Protein AF-A0A9W4X6L9-F1 (afdb_monomer)

Sequence (57 aa):
MALIAPVVASFKWTIEAARELIRLRRENHDYFEGFTTSPSQCRRKWYSLKYVYKILK

Structure (mmCIF, N/CA/C/O backbone):
data_AF-A0A9W4X6L9-F1
#
_entry.id   AF-A0A9W4X6L9-F1
#
loop_
_atom_site.group_PDB
_atom_site.id
_atom_site.type_symbol
_atom_site.label_atom_id
_atom_site.label_alt_id
_atom_site.label_comp_id
_atom_site.label_asym_id
_atom_site.label_entity_id
_atom_site.label_seq_id
_atom_site.pdbx_PDB_ins_code
_atom_site.Cartn_x
_atom_site.Cartn_y
_atom_site.Cartn_z
_atom_site.occupancy
_atom_site.B_iso_or_equiv
_atom_site.auth_seq_id
_atom_site.auth_comp_id
_atom_site.auth_asym_id
_atom_site.auth_atom_id
_atom_site.pdbx_PDB_model_num
ATOM 1 N N . MET A 1 1 ? -17.957 -5.734 -36.407 1.00 43.94 1 MET A N 1
ATOM 2 C CA . MET A 1 1 ? -16.873 -6.310 -35.584 1.00 43.94 1 MET A CA 1
ATOM 3 C C . MET A 1 1 ? -16.653 -5.386 -34.398 1.00 43.94 1 MET A C 1
ATOM 5 O O . MET A 1 1 ? -16.182 -4.278 -34.601 1.00 43.94 1 MET A O 1
ATOM 9 N N . ALA A 1 2 ? -17.101 -5.769 -33.200 1.00 50.31 2 ALA A N 1
ATOM 10 C CA . ALA A 1 2 ? -16.927 -4.948 -32.003 1.00 50.31 2 ALA A CA 1
ATOM 11 C C . ALA A 1 2 ? -15.570 -5.277 -31.363 1.00 50.31 2 ALA A C 1
ATOM 13 O O . ALA A 1 2 ? -15.329 -6.419 -30.977 1.00 50.31 2 ALA A O 1
ATOM 14 N N . LEU A 1 3 ? -14.682 -4.284 -31.291 1.00 55.12 3 LEU A N 1
ATOM 15 C CA . LEU A 1 3 ? -13.432 -4.354 -30.540 1.00 55.12 3 LEU A CA 1
ATOM 16 C C . LEU A 1 3 ? -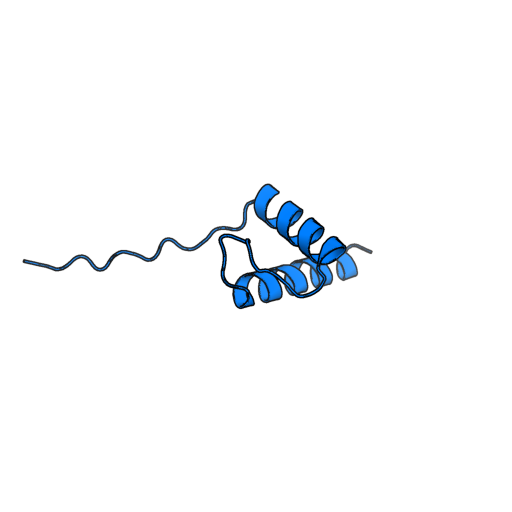13.783 -4.398 -29.050 1.00 55.12 3 LEU A C 1
ATOM 18 O O . LEU A 1 3 ? -14.152 -3.384 -28.461 1.00 55.12 3 LEU A O 1
ATOM 22 N N . ILE A 1 4 ? -13.714 -5.583 -28.449 1.00 56.62 4 ILE A N 1
ATOM 23 C CA . ILE A 1 4 ? -13.825 -5.739 -27.000 1.00 56.62 4 ILE A CA 1
ATOM 24 C C . ILE A 1 4 ? -12.557 -5.117 -26.413 1.00 56.62 4 ILE A C 1
ATOM 26 O O . ILE A 1 4 ? -11.470 -5.683 -26.527 1.00 56.62 4 ILE A O 1
ATOM 30 N N . ALA A 1 5 ? -12.680 -3.919 -25.841 1.00 59.97 5 ALA A N 1
ATOM 31 C CA . ALA A 1 5 ? -11.595 -3.305 -25.090 1.00 59.97 5 ALA A CA 1
ATOM 32 C C . ALA A 1 5 ?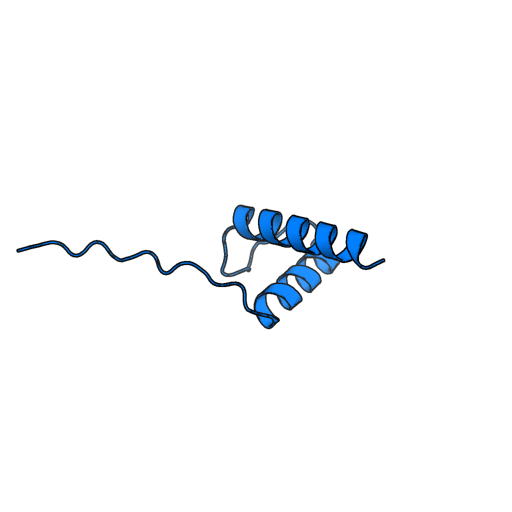 -11.176 -4.269 -23.965 1.00 59.97 5 ALA A C 1
ATOM 34 O O . ALA A 1 5 ? -12.057 -4.796 -23.277 1.00 59.97 5 ALA A O 1
ATOM 35 N N . PRO A 1 6 ? -9.871 -4.531 -23.763 1.00 57.19 6 PRO A N 1
ATOM 36 C CA . 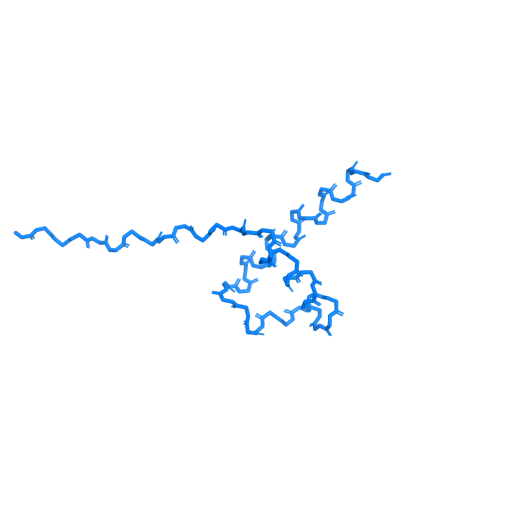PRO A 1 6 ? -9.434 -5.372 -22.664 1.00 57.19 6 PRO A CA 1
ATOM 37 C C . PRO A 1 6 ? -9.876 -4.698 -21.367 1.00 57.19 6 PRO A C 1
ATOM 39 O O . PRO A 1 6 ? -9.394 -3.621 -21.015 1.00 57.19 6 PRO A O 1
ATOM 42 N N . VAL A 1 7 ? -10.838 -5.315 -20.679 1.00 57.69 7 VAL A N 1
ATOM 43 C CA . VAL A 1 7 ? -11.206 -4.953 -19.314 1.00 57.69 7 VAL A CA 1
ATOM 44 C C . VAL A 1 7 ? -9.922 -5.056 -18.509 1.00 57.69 7 VAL A C 1
ATOM 46 O O . VAL A 1 7 ? -9.429 -6.154 -18.258 1.00 57.69 7 VAL A O 1
ATOM 49 N N . VAL A 1 8 ? -9.337 -3.907 -18.176 1.00 58.12 8 VAL A N 1
ATOM 50 C CA . VAL A 1 8 ? -8.159 -3.828 -17.318 1.00 58.12 8 VAL A CA 1
ATOM 51 C C . VAL A 1 8 ? -8.563 -4.496 -16.013 1.00 58.12 8 VAL A C 1
ATOM 53 O O . VAL A 1 8 ? -9.368 -3.949 -15.257 1.00 58.12 8 VAL A O 1
ATOM 56 N N . ALA A 1 9 ? -8.090 -5.722 -15.796 1.00 59.16 9 ALA A N 1
ATOM 57 C CA . ALA A 1 9 ? -8.425 -6.486 -14.611 1.00 59.16 9 ALA A CA 1
ATOM 58 C C . ALA A 1 9 ? -8.053 -5.640 -13.389 1.00 59.16 9 ALA A C 1
ATOM 60 O O . ALA A 1 9 ? -6.898 -5.248 -13.217 1.00 59.16 9 ALA A O 1
ATOM 61 N N . SER A 1 10 ? -9.054 -5.300 -12.575 1.00 62.22 10 SER A N 1
ATOM 62 C CA . SER A 1 10 ? -8.845 -4.528 -11.354 1.00 62.22 10 SER A CA 1
ATOM 63 C C . SER A 1 10 ? -7.882 -5.304 -10.461 1.00 62.22 10 SER A C 1
ATOM 65 O O . SER A 1 10 ? -8.205 -6.400 -9.996 1.00 62.22 10 SER A O 1
ATOM 67 N N . PHE A 1 11 ? -6.677 -4.767 -10.261 1.00 69.62 11 PHE A N 1
ATOM 68 C CA . PHE A 1 11 ? -5.681 -5.390 -9.403 1.00 69.62 11 PHE A CA 1
ATOM 69 C C . PHE A 1 11 ? -6.240 -5.499 -7.979 1.00 69.62 11 PHE A C 1
ATOM 71 O O . PHE A 1 11 ? -6.460 -4.498 -7.289 1.00 69.62 11 PHE A O 1
ATOM 78 N N . LYS A 1 12 ? -6.494 -6.733 -7.536 1.00 80.06 12 LYS A N 1
ATOM 79 C CA . LYS A 1 12 ? -7.005 -7.021 -6.198 1.00 80.06 12 LYS A CA 1
ATOM 80 C C . LYS A 1 12 ? -5.836 -7.293 -5.262 1.00 80.06 12 LYS A C 1
ATOM 82 O O . LYS A 1 12 ? -5.081 -8.240 -5.453 1.00 80.06 12 LYS A O 1
ATOM 87 N N . TRP A 1 13 ? -5.730 -6.494 -4.205 1.00 83.06 13 TRP A N 1
ATOM 88 C CA . TRP A 1 13 ? -4.739 -6.714 -3.155 1.00 83.06 13 TRP A CA 1
ATOM 89 C C . TRP A 1 13 ? -5.003 -8.029 -2.419 1.00 83.06 13 TRP A C 1
ATOM 91 O O . TRP A 1 13 ? -5.983 -8.141 -1.679 1.00 83.06 13 TRP A O 1
ATOM 101 N N . THR A 1 14 ? -4.110 -8.999 -2.597 1.00 88.19 14 THR A N 1
ATOM 102 C CA . THR A 1 14 ? -4.059 -10.219 -1.787 1.00 88.19 14 THR A CA 1
ATOM 103 C C . THR A 1 14 ? -3.329 -9.957 -0.466 1.00 88.19 14 THR A C 1
ATOM 105 O O . THR A 1 14 ? -2.644 -8.942 -0.304 1.0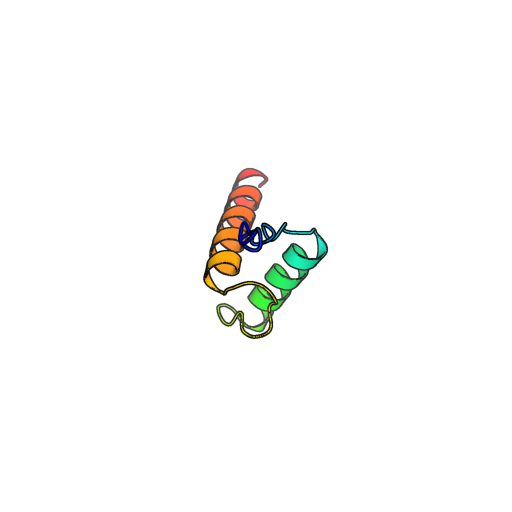0 88.19 14 THR A O 1
ATOM 108 N N . ILE A 1 15 ? -3.479 -10.874 0.496 1.00 85.69 15 ILE A N 1
ATOM 109 C CA . ILE A 1 15 ? -2.759 -10.802 1.776 1.00 85.69 15 ILE A CA 1
ATOM 110 C C . ILE A 1 15 ? -1.245 -10.863 1.536 1.00 85.69 15 ILE A C 1
ATOM 112 O O . ILE A 1 15 ? -0.515 -10.065 2.118 1.00 85.69 15 ILE A O 1
ATOM 116 N N . GLU A 1 16 ? -0.781 -11.738 0.639 1.00 88.00 16 GLU A N 1
ATOM 117 C CA . GLU A 1 16 ? 0.649 -11.863 0.326 1.00 88.00 16 GLU A CA 1
ATOM 118 C C . GLU A 1 16 ? 1.208 -10.600 -0.332 1.00 88.00 16 GLU A C 1
ATOM 120 O O . GLU A 1 16 ? 2.220 -10.076 0.127 1.00 88.00 16 GLU A O 1
ATOM 125 N N . ALA A 1 17 ? 0.490 -10.017 -1.298 1.00 85.50 17 ALA A N 1
ATOM 126 C CA . ALA A 1 17 ? 0.884 -8.746 -1.904 1.00 85.50 17 ALA A CA 1
ATOM 127 C C . ALA A 1 17 ? 0.983 -7.624 -0.851 1.00 85.50 17 ALA A C 1
ATOM 129 O O . ALA A 1 17 ? 1.908 -6.815 -0.864 1.00 85.50 17 ALA A O 1
ATOM 130 N N . ALA A 1 18 ? 0.049 -7.574 0.105 1.00 87.44 18 ALA A N 1
ATOM 131 C CA . ALA A 1 18 ? 0.108 -6.596 1.188 1.00 87.44 18 ALA A CA 1
ATOM 132 C C . ALA A 1 18 ? 1.294 -6.838 2.141 1.00 87.44 18 ALA A C 1
ATOM 134 O O . ALA A 1 18 ? 1.910 -5.873 2.595 1.00 87.44 18 ALA A O 1
ATOM 135 N N . ARG A 1 19 ? 1.638 -8.097 2.441 1.00 88.19 19 ARG A N 1
ATOM 136 C CA . ARG A 1 19 ? 2.815 -8.440 3.259 1.00 88.19 19 ARG A CA 1
ATOM 137 C C . ARG A 1 19 ? 4.114 -8.062 2.566 1.00 88.19 19 ARG A C 1
ATOM 139 O O . ARG A 1 19 ? 4.983 -7.469 3.197 1.00 88.19 19 ARG A O 1
ATOM 146 N N . GLU A 1 20 ? 4.227 -8.361 1.281 1.00 87.44 20 GLU A N 1
ATOM 147 C CA . GLU A 1 20 ? 5.396 -8.020 0.479 1.00 87.44 20 GLU A CA 1
ATOM 148 C C . GLU A 1 20 ? 5.559 -6.499 0.352 1.00 87.44 20 GLU A C 1
ATOM 150 O O . GLU A 1 20 ? 6.654 -5.983 0.562 1.00 87.44 20 GLU A O 1
ATOM 155 N N . LEU A 1 21 ? 4.460 -5.754 0.182 1.00 87.56 21 LEU A N 1
ATOM 156 C CA . LEU A 1 21 ? 4.468 -4.290 0.266 1.00 87.56 21 LEU A CA 1
ATOM 157 C C . LEU A 1 21 ? 5.011 -3.789 1.616 1.00 87.56 21 LEU A C 1
ATOM 159 O O . LEU A 1 21 ? 5.813 -2.858 1.652 1.00 87.56 21 LEU A O 1
ATOM 163 N N . ILE A 1 22 ? 4.578 -4.384 2.734 1.00 87.12 22 ILE A N 1
ATOM 164 C CA . ILE A 1 22 ? 5.071 -4.023 4.074 1.00 87.12 22 ILE A CA 1
ATOM 165 C C . ILE A 1 22 ? 6.564 -4.344 4.205 1.00 87.12 22 ILE A C 1
ATOM 167 O O . ILE A 1 22 ? 7.302 -3.549 4.789 1.00 87.12 22 ILE A O 1
ATOM 171 N N . ARG A 1 23 ? 7.014 -5.483 3.669 1.00 87.50 23 ARG A N 1
ATOM 172 C CA . ARG A 1 23 ? 8.421 -5.896 3.686 1.00 87.50 23 ARG A CA 1
ATOM 173 C C . ARG A 1 23 ? 9.294 -4.922 2.897 1.00 87.50 23 ARG A C 1
ATOM 175 O O . ARG A 1 23 ? 10.223 -4.360 3.468 1.00 87.50 23 ARG A O 1
ATOM 182 N N . LEU A 1 24 ? 8.929 -4.631 1.650 1.00 83.56 24 LEU A N 1
ATOM 183 C CA . LEU A 1 24 ? 9.633 -3.656 0.813 1.00 83.56 24 LEU A CA 1
ATOM 184 C C . LEU A 1 24 ? 9.642 -2.267 1.448 1.00 83.56 24 LEU A C 1
ATOM 186 O O . LEU A 1 24 ? 10.657 -1.583 1.415 1.00 83.56 24 LEU A O 1
ATOM 190 N N . ARG A 1 25 ? 8.548 -1.857 2.101 1.00 84.69 25 ARG A N 1
ATOM 191 C CA . ARG A 1 25 ? 8.499 -0.586 2.834 1.00 84.69 25 ARG A CA 1
ATOM 192 C C . ARG A 1 25 ? 9.476 -0.544 4.013 1.00 84.69 25 ARG A C 1
ATOM 194 O O . ARG A 1 25 ? 9.948 0.537 4.349 1.00 84.69 25 ARG A O 1
ATOM 201 N N . ARG A 1 26 ? 9.761 -1.679 4.658 1.00 83.94 26 ARG A N 1
ATOM 202 C CA . ARG A 1 26 ? 10.765 -1.764 5.733 1.00 83.94 26 ARG A CA 1
ATOM 203 C C . ARG A 1 26 ? 12.192 -1.756 5.195 1.00 83.94 26 ARG A C 1
ATOM 205 O O . ARG A 1 26 ? 13.046 -1.156 5.830 1.00 83.94 26 ARG A O 1
ATOM 212 N N . GLU A 1 27 ? 12.432 -2.421 4.071 1.00 84.19 27 GLU A N 1
ATOM 213 C CA . GLU A 1 27 ? 13.776 -2.598 3.509 1.00 84.19 27 GLU A CA 1
ATOM 214 C C . GLU A 1 27 ? 14.210 -1.391 2.656 1.00 84.19 27 GLU A C 1
ATOM 216 O O . GLU A 1 27 ? 15.322 -0.899 2.805 1.00 84.19 27 GLU A O 1
ATOM 221 N N . ASN A 1 28 ? 13.310 -0.855 1.826 1.00 78.81 28 ASN A N 1
ATOM 222 C CA . ASN A 1 28 ? 13.616 0.147 0.797 1.00 78.81 28 ASN A CA 1
ATOM 223 C C . ASN A 1 28 ? 12.831 1.463 0.951 1.00 78.81 28 ASN A C 1
ATOM 225 O O . ASN A 1 28 ? 12.868 2.315 0.060 1.00 78.81 28 ASN A O 1
ATOM 229 N N . HIS A 1 29 ? 12.096 1.641 2.057 1.00 74.56 29 HIS A N 1
ATOM 230 C CA . HIS A 1 29 ? 11.240 2.805 2.310 1.00 74.56 29 HIS A CA 1
ATOM 231 C C . HIS A 1 29 ? 10.271 3.106 1.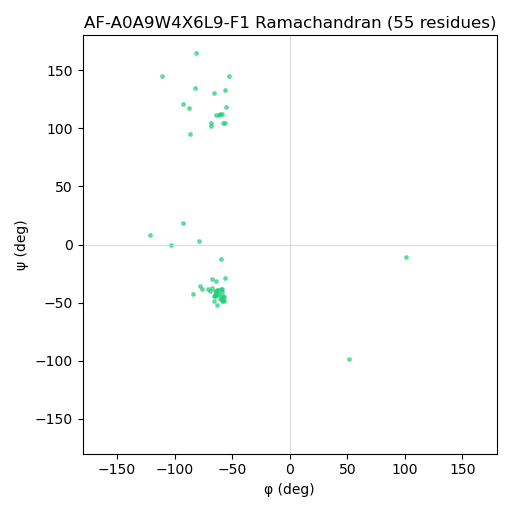144 1.00 74.56 29 HIS A C 1
ATOM 233 O O . HIS A 1 29 ? 9.195 2.519 1.031 1.00 74.56 29 HIS A O 1
ATOM 239 N N . ASP A 1 30 ? 10.604 4.046 0.267 1.00 71.25 30 ASP A N 1
ATOM 240 C CA . ASP A 1 30 ? 9.700 4.566 -0.763 1.00 71.25 30 ASP A CA 1
ATOM 241 C C . ASP A 1 30 ? 9.994 4.011 -2.158 1.00 71.25 30 ASP A C 1
ATOM 243 O O . ASP A 1 30 ? 9.269 4.316 -3.109 1.00 71.25 30 ASP A O 1
ATOM 247 N N . TYR A 1 31 ? 11.006 3.151 -2.264 1.00 71.62 31 TYR A N 1
ATOM 248 C CA . TYR A 1 31 ? 11.378 2.506 -3.508 1.00 71.62 31 TYR A CA 1
ATOM 249 C C . TYR A 1 31 ? 10.559 1.227 -3.708 1.00 71.62 31 TYR A C 1
ATOM 251 O O . TYR A 1 31 ? 10.874 0.161 -3.184 1.00 71.62 31 TYR A O 1
ATOM 259 N N . PHE A 1 32 ? 9.459 1.358 -4.449 1.00 71.38 32 PHE A N 1
ATOM 260 C CA . PHE A 1 32 ? 8.574 0.245 -4.812 1.00 71.38 32 PHE A CA 1
ATOM 261 C C . PHE A 1 32 ? 8.935 -0.388 -6.166 1.00 71.38 32 PHE A C 1
ATOM 263 O O . PHE A 1 32 ? 8.089 -1.048 -6.774 1.00 71.38 32 PHE A O 1
ATOM 270 N N . GLU A 1 33 ? 10.150 -0.168 -6.676 1.00 66.31 33 GLU A N 1
ATOM 271 C CA . GLU A 1 33 ? 10.594 -0.838 -7.900 1.00 66.31 33 GLU A CA 1
ATOM 272 C C . GLU A 1 33 ? 10.703 -2.347 -7.660 1.00 66.31 33 GLU A C 1
ATOM 274 O O . GLU A 1 33 ? 11.253 -2.791 -6.655 1.00 66.31 33 GLU A O 1
ATOM 279 N N . GLY A 1 34 ? 10.115 -3.135 -8.561 1.00 65.38 34 GLY A N 1
ATOM 280 C CA . GLY A 1 34 ? 10.022 -4.593 -8.439 1.00 65.38 34 GLY A CA 1
ATOM 281 C C . GLY A 1 34 ? 8.663 -5.103 -7.960 1.00 65.38 34 GLY A C 1
ATOM 282 O O . GLY A 1 34 ? 8.388 -6.294 -8.079 1.00 65.38 34 GLY A O 1
ATOM 283 N N . PHE A 1 35 ? 7.766 -4.228 -7.497 1.00 72.88 35 PHE A N 1
ATOM 284 C CA . PHE A 1 35 ? 6.399 -4.637 -7.193 1.00 72.88 35 PHE A CA 1
ATOM 285 C C . PHE A 1 35 ? 5.550 -4.663 -8.475 1.00 72.88 35 PHE A C 1
ATOM 287 O O . PHE A 1 35 ? 5.568 -3.716 -9.257 1.00 72.88 35 PHE A O 1
ATOM 294 N N . THR A 1 36 ? 4.757 -5.722 -8.681 1.00 69.06 36 THR A N 1
ATOM 295 C CA . THR A 1 36 ? 3.917 -5.919 -9.893 1.00 69.06 36 THR A CA 1
ATOM 296 C C . THR A 1 36 ? 2.886 -4.794 -10.123 1.00 69.06 36 THR A C 1
ATOM 298 O O . THR A 1 36 ? 2.261 -4.685 -11.174 1.00 69.06 36 THR A O 1
ATOM 301 N N . THR A 1 37 ? 2.683 -3.937 -9.124 1.00 71.6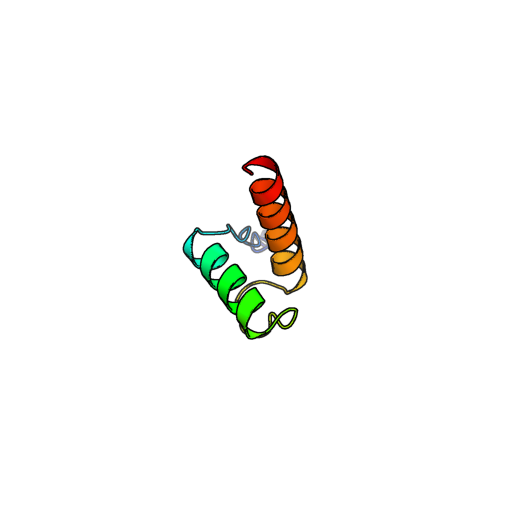9 37 THR A N 1
ATOM 302 C CA . THR A 1 37 ? 1.690 -2.860 -9.094 1.00 71.69 37 THR A CA 1
ATOM 303 C C . THR A 1 37 ? 2.377 -1.499 -9.141 1.00 71.69 37 THR A C 1
ATOM 305 O O . THR A 1 37 ? 3.428 -1.311 -8.536 1.00 71.69 37 THR A O 1
ATOM 308 N N . SER A 1 38 ? 1.756 -0.513 -9.800 1.00 81.81 38 SER A N 1
ATOM 309 C CA . SER A 1 38 ? 2.315 0.842 -9.886 1.00 81.81 38 SER A CA 1
ATOM 310 C C . SER A 1 38 ? 2.673 1.435 -8.503 1.00 81.81 38 SER A C 1
ATOM 312 O O . SER A 1 38 ? 1.913 1.259 -7.538 1.00 81.81 38 SER A O 1
ATOM 314 N N . PRO A 1 39 ? 3.751 2.237 -8.398 1.00 81.62 39 PRO A N 1
ATOM 315 C CA . PRO A 1 39 ? 4.162 2.860 -7.136 1.00 81.62 39 PRO A CA 1
ATOM 316 C C . PRO A 1 39 ? 3.078 3.720 -6.464 1.00 81.62 39 PRO A C 1
ATOM 318 O O . PRO A 1 39 ? 3.058 3.877 -5.242 1.00 81.62 39 PRO A O 1
ATOM 321 N N . SER A 1 40 ? 2.159 4.305 -7.239 1.00 82.94 40 SER A N 1
ATOM 322 C CA . SER A 1 40 ? 1.041 5.098 -6.709 1.00 82.94 40 SER A CA 1
ATOM 323 C C . SER A 1 40 ? -0.002 4.226 -6.000 1.00 82.94 40 SER A C 1
ATOM 325 O O . SER A 1 40 ? -0.501 4.599 -4.935 1.00 82.94 40 SER A O 1
ATOM 327 N N . GLN A 1 41 ? -0.289 3.036 -6.531 1.00 84.50 41 GLN A N 1
ATOM 328 C CA . GLN A 1 41 ? -1.183 2.065 -5.900 1.00 84.50 41 GLN A CA 1
ATOM 329 C C . GLN A 1 41 ? -0.563 1.473 -4.625 1.00 84.50 41 GLN A C 1
ATOM 331 O O . GLN A 1 41 ? -1.260 1.368 -3.612 1.00 84.50 41 GLN A O 1
ATOM 336 N N . CYS A 1 42 ? 0.743 1.184 -4.631 1.00 85.75 42 CYS A N 1
ATOM 337 C CA . CYS A 1 42 ? 1.503 0.773 -3.445 1.00 85.75 42 CYS A CA 1
ATOM 338 C C . CYS A 1 42 ? 1.412 1.817 -2.324 1.00 85.75 42 CYS A C 1
ATOM 340 O O . CYS A 1 42 ? 1.033 1.492 -1.197 1.00 85.75 42 CYS A O 1
ATOM 342 N N . ARG A 1 43 ? 1.649 3.098 -2.646 1.00 85.56 43 ARG A N 1
ATOM 343 C CA . ARG A 1 43 ? 1.503 4.206 -1.686 1.00 85.56 43 ARG A CA 1
ATOM 344 C C . ARG A 1 43 ? 0.090 4.299 -1.121 1.00 85.56 43 ARG A C 1
ATOM 346 O O . ARG A 1 43 ? -0.077 4.347 0.096 1.00 85.56 43 ARG A O 1
ATOM 353 N N . ARG A 1 44 ? -0.937 4.271 -1.977 1.00 88.19 44 ARG A N 1
ATOM 354 C CA . ARG A 1 44 ? -2.342 4.316 -1.535 1.00 88.19 44 ARG A CA 1
ATOM 355 C C . ARG A 1 44 ? -2.666 3.165 -0.581 1.00 88.19 44 ARG A C 1
ATOM 357 O O . ARG A 1 44 ? -3.287 3.388 0.459 1.00 88.19 44 ARG A O 1
ATOM 364 N N . LYS A 1 45 ? -2.222 1.946 -0.905 1.00 87.81 45 LYS A N 1
ATOM 365 C CA . LYS A 1 45 ? -2.444 0.776 -0.052 1.00 87.81 45 LYS A CA 1
ATOM 366 C C . LYS A 1 45 ? -1.716 0.899 1.284 1.00 87.81 45 LYS A C 1
ATOM 368 O O . LYS A 1 45 ? -2.322 0.630 2.317 1.00 87.81 45 LYS A O 1
ATOM 373 N N . TRP A 1 46 ? -0.466 1.359 1.279 1.00 87.94 46 TRP A N 1
ATOM 374 C CA . TRP A 1 46 ? 0.309 1.590 2.497 1.00 87.94 46 TRP A CA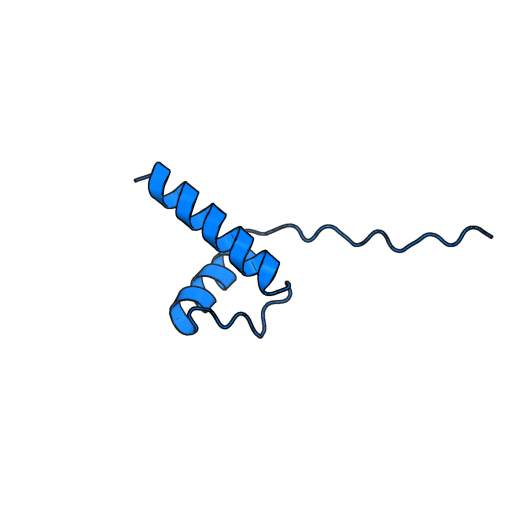 1
ATOM 375 C C . TRP A 1 46 ? -0.381 2.569 3.452 1.00 87.94 46 TRP A C 1
ATOM 377 O O . TRP A 1 46 ? -0.527 2.267 4.635 1.00 87.94 46 TRP A O 1
ATOM 387 N N . TYR A 1 47 ? -0.865 3.712 2.955 1.00 88.56 47 TYR A N 1
ATOM 388 C CA . TYR A 1 47 ? -1.576 4.675 3.802 1.00 88.56 47 TYR A CA 1
ATOM 389 C C . TYR A 1 47 ? -2.866 4.098 4.390 1.00 88.56 47 TYR A C 1
ATOM 391 O O . TYR A 1 47 ? -3.138 4.317 5.569 1.00 88.56 47 TYR A O 1
ATOM 399 N N . SER A 1 48 ? -3.617 3.317 3.609 1.00 89.06 48 SER A N 1
ATOM 400 C CA . SER A 1 48 ? -4.804 2.610 4.102 1.00 89.06 48 SER A CA 1
ATOM 401 C C . SER A 1 48 ? -4.453 1.629 5.229 1.00 89.06 48 SER A C 1
ATOM 403 O O . SER A 1 48 ? -5.081 1.668 6.285 1.00 89.06 48 SER A O 1
ATOM 405 N N . LEU A 1 49 ? -3.403 0.818 5.060 1.00 87.62 49 LEU A N 1
ATOM 406 C C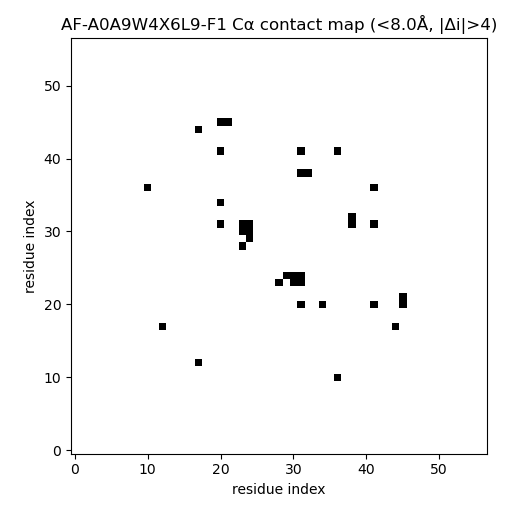A . LEU A 1 49 ? -2.931 -0.116 6.092 1.00 87.62 49 LEU A CA 1
ATOM 407 C C . LEU A 1 49 ? -2.451 0.614 7.354 1.00 87.62 49 LEU A C 1
ATOM 409 O O . LEU A 1 49 ? -2.797 0.223 8.467 1.00 87.62 49 LEU A O 1
ATOM 413 N N . LYS A 1 50 ? -1.693 1.704 7.190 1.00 86.81 50 LYS A N 1
ATOM 414 C CA . LYS A 1 50 ? -1.207 2.535 8.298 1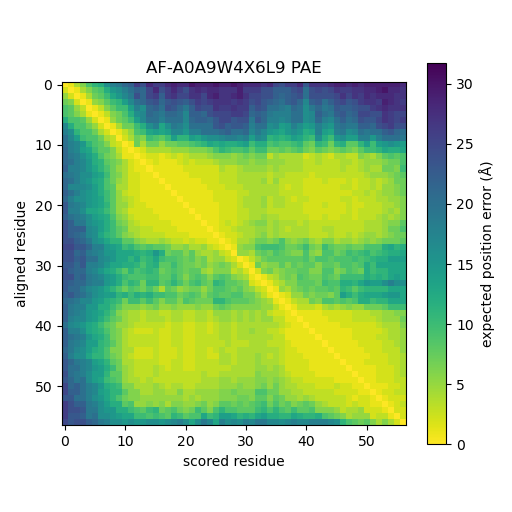.00 86.81 50 LYS A CA 1
ATOM 415 C C . LYS A 1 50 ? -2.357 3.168 9.081 1.00 86.81 50 LYS A C 1
ATOM 417 O O . LYS A 1 50 ? -2.275 3.263 10.302 1.00 86.81 50 LYS A O 1
ATOM 422 N N . TYR A 1 51 ? -3.405 3.613 8.391 1.00 87.38 51 TYR A N 1
ATOM 423 C CA . TYR A 1 51 ? -4.593 4.185 9.017 1.00 87.38 51 TYR A CA 1
ATOM 424 C C . TYR A 1 51 ? -5.355 3.142 9.840 1.00 87.38 51 TYR A C 1
ATOM 426 O O . TYR A 1 51 ? -5.619 3.375 11.014 1.00 87.38 51 TYR A O 1
ATOM 434 N N . VAL A 1 52 ? -5.611 1.961 9.268 1.00 85.81 52 VAL A N 1
ATOM 435 C CA . VAL A 1 52 ? -6.266 0.851 9.979 1.00 85.81 52 VAL A CA 1
ATOM 436 C C . VAL A 1 52 ? -5.459 0.431 11.209 1.00 85.81 52 VAL A C 1
ATOM 438 O O . VAL A 1 52 ? -6.020 0.307 12.290 1.00 85.81 52 VAL A O 1
ATOM 441 N N . TYR A 1 53 ? -4.135 0.297 11.083 1.00 83.31 53 TYR A N 1
ATOM 442 C CA . TYR A 1 53 ? -3.272 -0.021 12.224 1.00 83.31 53 TYR A CA 1
ATOM 443 C C . TYR A 1 53 ? -3.361 1.021 13.346 1.00 83.31 53 TYR A C 1
ATOM 445 O O . TYR A 1 53 ? -3.350 0.649 14.511 1.00 83.31 53 TYR A O 1
ATOM 453 N N . LYS A 1 54 ? -3.462 2.316 13.015 1.00 83.88 54 LYS A N 1
ATOM 454 C CA . LYS A 1 54 ? -3.626 3.381 14.017 1.00 83.88 54 LYS A CA 1
ATOM 455 C C . LYS A 1 54 ? -4.969 3.334 14.743 1.00 83.88 54 LYS A C 1
ATOM 457 O O . LYS A 1 54 ? -5.024 3.799 15.867 1.00 83.88 54 LYS A O 1
ATOM 462 N N . ILE A 1 55 ? -6.027 2.850 14.095 1.00 84.62 55 ILE A N 1
ATOM 463 C CA . ILE A 1 55 ? -7.357 2.720 14.711 1.00 84.62 55 ILE A CA 1
ATOM 464 C C . ILE A 1 55 ? -7.428 1.491 15.619 1.00 84.62 55 ILE A C 1
ATOM 466 O O . ILE A 1 55 ? -8.106 1.516 16.637 1.00 84.62 55 ILE A O 1
ATOM 470 N N . LEU A 1 56 ? -6.751 0.407 15.239 1.00 78.75 56 LEU A N 1
ATOM 471 C CA . LEU A 1 56 ? -6.742 -0.854 15.987 1.00 78.75 56 LEU A CA 1
ATOM 472 C C . LEU A 1 56 ? -5.802 -0.846 17.205 1.00 78.75 56 LEU A C 1
ATOM 474 O O . LEU A 1 56 ? -5.625 -1.889 17.833 1.00 78.75 56 LEU A O 1
ATOM 478 N N . LYS A 1 57 ? -5.160 0.285 17.497 1.00 55.94 57 LYS A N 1
ATOM 479 C CA . LYS A 1 57 ? -4.168 0.449 18.557 1.00 55.94 57 LYS A CA 1
ATOM 480 C C . LYS A 1 57 ? -4.669 1.456 19.578 1.00 55.94 57 LYS A C 1
ATOM 482 O O . LYS A 1 57 ? -4.382 1.229 20.769 1.00 55.94 57 LYS A O 1
#

Mean predicted aligned error: 8.92 Å

Foldseek 3Di:
DDDPDPPPPPDDDDPVLLVVLVVCCVVPNQPPPPRPDDSVVSVVSVVVVVVVVVVVD

Solvent-accessible surface area (backbone atoms only — not comparable to full-atom values): 3713 Å² total; per-residue (Å²): 136,84,83,77,72,80,75,75,74,77,87,73,87,45,72,66,58,52,50,51,52,52,50,42,39,72,77,48,56,84,55,50,82,88,52,101,55,58,60,67,58,52,51,56,50,50,54,52,53,54,50,52,54,62,70,78,102

Organism: NCBI:txid1117311

Secondary structure (DSSP, 8-state):
--------------HHHHHHHHHHHHHHTT--TT-SS-HHHHHHHHHHHHHHHHH--

pLDDT: mean 77.07, std 12.13, range [43.94, 89.06]

Radius of gyration: 14.71 Å; Cα contacts (8 Å, |Δi|>4): 18; chains: 1; bounding box: 31×17×54 Å